Protein AF-A0A929GR03-F1 (afdb_monomer)

pLDDT: mean 84.8, std 13.33, range [41.56, 96.69]

Structure (mmCIF, N/CA/C/O backbone):
data_AF-A0A929GR03-F1
#
_entry.id   AF-A0A929GR03-F1
#
loop_
_atom_site.group_PDB
_atom_site.id
_atom_site.type_symbol
_atom_site.label_atom_id
_atom_site.label_alt_id
_atom_site.label_comp_id
_atom_site.label_asym_id
_atom_site.label_entity_id
_atom_site.label_seq_id
_atom_site.pdbx_PDB_ins_code
_atom_site.Cartn_x
_atom_site.Cartn_y
_atom_site.Cartn_z
_atom_site.occupancy
_atom_site.B_iso_or_equiv
_atom_site.auth_seq_id
_atom_site.auth_comp_id
_atom_site.auth_asym_id
_atom_site.auth_atom_id
_atom_site.pdbx_PDB_model_num
ATOM 1 N N . M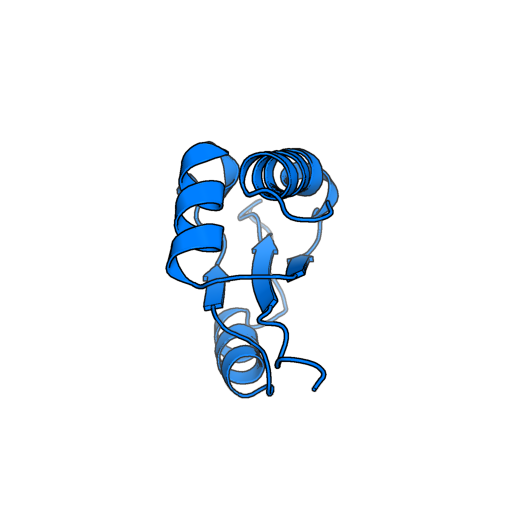ET A 1 1 ? -7.344 -11.919 21.878 1.00 41.56 1 MET A N 1
ATOM 2 C CA . MET A 1 1 ? -7.471 -12.422 20.493 1.00 41.56 1 MET A CA 1
ATOM 3 C C . MET A 1 1 ? -6.639 -11.509 19.609 1.00 41.56 1 MET A C 1
ATOM 5 O O . MET A 1 1 ? -6.957 -10.330 19.534 1.00 41.56 1 MET A O 1
ATOM 9 N N . SER A 1 2 ? -5.524 -11.985 19.050 1.00 49.59 2 SER A N 1
ATOM 10 C CA . SER A 1 2 ? -4.714 -11.165 18.139 1.00 49.59 2 SER A CA 1
ATOM 11 C C . SER A 1 2 ? -5.493 -11.021 16.832 1.00 49.59 2 SER A C 1
ATOM 13 O O . SER A 1 2 ? -5.573 -11.971 16.057 1.00 49.59 2 SER A O 1
ATOM 15 N N . GLY A 1 3 ? -6.177 -9.887 16.655 1.00 60.28 3 GLY A N 1
ATOM 16 C CA . GLY A 1 3 ? -6.919 -9.581 15.435 1.00 60.28 3 GLY A CA 1
ATOM 17 C C . GLY A 1 3 ? -5.990 -9.666 14.226 1.00 60.28 3 GLY A C 1
ATOM 18 O O . GLY A 1 3 ? -4.836 -9.237 14.290 1.00 60.28 3 GLY A O 1
ATOM 19 N N . LYS A 1 4 ? -6.470 -10.274 13.140 1.00 71.00 4 LYS A N 1
ATOM 20 C CA . LYS A 1 4 ? -5.712 -10.440 11.897 1.00 71.00 4 LYS A CA 1
ATOM 21 C C . LYS A 1 4 ? -5.328 -9.054 11.361 1.00 71.00 4 LYS A C 1
ATOM 23 O O . LYS A 1 4 ? -6.172 -8.364 10.806 1.00 71.00 4 LYS A O 1
ATOM 28 N N . ARG A 1 5 ? -4.069 -8.649 11.561 1.00 81.25 5 ARG A N 1
ATOM 29 C CA . ARG A 1 5 ? -3.545 -7.351 11.107 1.00 81.25 5 ARG A CA 1
ATOM 30 C C . ARG A 1 5 ? -3.483 -7.308 9.587 1.00 81.25 5 ARG A C 1
ATOM 32 O O . ARG A 1 5 ? -2.741 -8.105 9.001 1.00 81.25 5 ARG A O 1
ATOM 39 N N . LEU A 1 6 ? -4.217 -6.382 8.978 1.00 94.50 6 LEU A N 1
ATOM 40 C CA . LEU A 1 6 ? -4.264 -6.227 7.526 1.00 94.50 6 LEU A CA 1
ATOM 41 C C . LEU A 1 6 ? -3.068 -5.422 7.021 1.00 94.50 6 LEU A C 1
ATOM 43 O O . LEU A 1 6 ? -2.682 -4.411 7.610 1.00 94.50 6 LEU A O 1
ATOM 47 N N . THR A 1 7 ? -2.478 -5.895 5.931 1.00 96.50 7 THR A N 1
ATOM 48 C CA . THR A 1 7 ? -1.287 -5.312 5.317 1.00 96.50 7 THR A CA 1
ATOM 49 C C . THR A 1 7 ? -1.633 -4.772 3.933 1.00 96.50 7 THR A C 1
ATOM 51 O O . THR A 1 7 ? -2.201 -5.496 3.116 1.00 96.50 7 THR A O 1
ATOM 54 N N . GLY A 1 8 ? -1.282 -3.517 3.664 1.00 95.06 8 GLY A N 1
ATOM 55 C CA . GLY A 1 8 ? -1.239 -2.964 2.310 1.00 95.06 8 GLY A CA 1
ATOM 56 C C . GLY A 1 8 ? 0.149 -3.148 1.701 1.00 95.06 8 GLY A C 1
ATOM 57 O O . GLY A 1 8 ? 1.144 -3.024 2.414 1.00 95.06 8 GLY A O 1
ATOM 58 N N . VAL A 1 9 ? 0.240 -3.439 0.407 1.00 94.44 9 VAL A N 1
ATOM 59 C CA . VAL A 1 9 ? 1.528 -3.552 -0.297 1.00 94.44 9 VAL A CA 1
ATOM 60 C C . VAL A 1 9 ? 1.578 -2.539 -1.427 1.00 94.44 9 VAL A C 1
ATOM 62 O O . VAL A 1 9 ? 0.757 -2.588 -2.338 1.00 94.44 9 VAL A O 1
ATOM 65 N N . TYR A 1 10 ? 2.526 -1.611 -1.363 1.00 92.00 10 TYR A N 1
ATOM 66 C CA . TYR A 1 10 ? 2.776 -0.627 -2.409 1.00 92.00 10 TYR A CA 1
ATOM 67 C C . TYR A 1 10 ? 4.008 -1.040 -3.211 1.00 92.00 10 TYR A C 1
ATOM 69 O O . TYR A 1 10 ? 5.105 -1.129 -2.656 1.00 92.00 10 TYR A O 1
ATOM 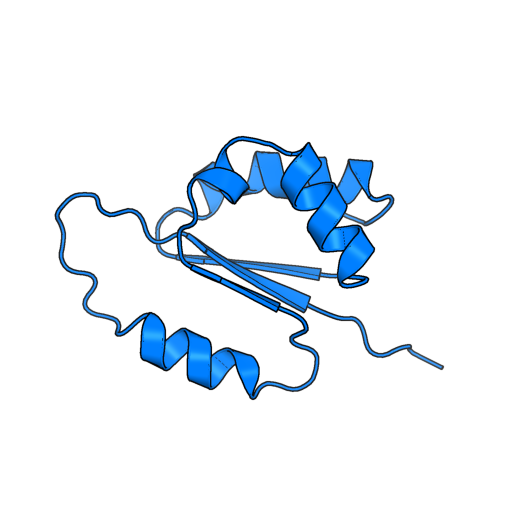77 N N . PHE A 1 11 ? 3.822 -1.278 -4.505 1.00 89.06 11 PHE A N 1
ATOM 78 C CA . PHE A 1 11 ? 4.897 -1.550 -5.448 1.00 89.06 11 PHE A CA 1
ATOM 79 C C . PHE A 1 11 ? 5.431 -0.218 -5.998 1.00 89.06 11 PHE A C 1
ATOM 81 O O 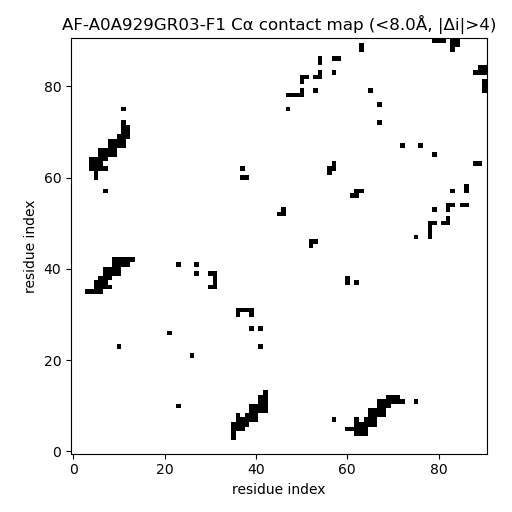. PHE A 1 11 ? 4.828 0.399 -6.877 1.00 89.06 11 PHE A O 1
ATOM 88 N N . ALA A 1 12 ? 6.546 0.240 -5.427 1.00 81.69 12 ALA A N 1
ATOM 89 C CA . ALA A 1 12 ? 7.295 1.449 -5.761 1.00 81.69 12 ALA A CA 1
ATOM 90 C C . ALA A 1 12 ? 8.166 1.235 -7.008 1.00 81.69 12 ALA A C 1
ATOM 92 O O . ALA A 1 12 ? 9.394 1.278 -6.941 1.00 81.69 12 ALA A O 1
ATOM 93 N N . VAL A 1 13 ? 7.515 0.959 -8.135 1.00 76.25 13 VAL A N 1
ATOM 94 C CA . VAL A 1 13 ? 8.175 0.758 -9.426 1.00 76.25 13 VAL A CA 1
ATOM 95 C C . VAL A 1 13 ? 8.089 2.066 -10.201 1.00 76.25 13 VAL A C 1
ATOM 97 O O . VAL A 1 13 ? 6.997 2.551 -10.499 1.00 76.25 13 VAL A O 1
ATOM 100 N N . TYR A 1 14 ? 9.239 2.664 -10.496 1.00 67.94 14 TYR A N 1
ATOM 101 C CA . TYR A 1 14 ? 9.324 3.894 -11.275 1.00 67.94 14 TYR A CA 1
ATOM 102 C C . TYR A 1 14 ? 9.666 3.556 -12.721 1.00 67.94 14 TYR A C 1
ATOM 104 O O . TYR A 1 14 ? 10.646 2.861 -12.977 1.00 67.94 14 TYR A O 1
ATOM 112 N N . SER A 1 15 ? 8.910 4.094 -13.681 1.00 60.12 15 SER A N 1
ATOM 113 C CA . SER A 1 15 ? 9.281 4.012 -15.096 1.00 60.12 15 SER A CA 1
ATOM 114 C C . SER A 1 15 ? 10.429 4.989 -15.380 1.00 60.12 15 SER A C 1
ATOM 116 O O . SER A 1 15 ? 10.236 6.058 -15.958 1.00 60.12 15 SER A O 1
ATOM 118 N N . ASN A 1 16 ? 11.642 4.658 -14.944 1.00 61.53 16 ASN A N 1
ATOM 119 C CA . ASN A 1 16 ? 12.851 5.422 -15.267 1.00 61.53 16 ASN A CA 1
ATOM 120 C C . ASN A 1 16 ? 13.411 5.075 -16.664 1.00 61.53 16 ASN A C 1
ATOM 122 O O . ASN A 1 16 ? 14.540 5.434 -16.984 1.00 61.53 16 ASN A O 1
ATOM 126 N N . GLY A 1 17 ? 12.621 4.388 -17.498 1.00 56.50 17 GLY A N 1
ATOM 127 C CA . GLY A 1 17 ? 13.016 3.936 -18.831 1.00 56.50 17 GLY A CA 1
ATOM 128 C C . GLY A 1 17 ? 13.812 2.630 -18.841 1.00 56.50 17 GLY A C 1
ATOM 129 O O . GLY A 1 17 ? 14.087 2.128 -19.926 1.00 56.50 17 GLY A O 1
ATOM 130 N N . ASN A 1 18 ? 14.144 2.060 -17.677 1.00 60.31 18 ASN A N 1
ATOM 131 C CA . ASN A 1 18 ? 14.667 0.701 -17.592 1.00 60.31 18 ASN A CA 1
ATOM 132 C C . ASN A 1 18 ? 13.508 -0.295 -17.525 1.00 60.31 18 ASN A C 1
ATOM 134 O O . ASN A 1 18 ? 12.541 -0.096 -16.785 1.00 60.31 18 ASN A O 1
ATOM 138 N N . GLU A 1 19 ? 13.610 -1.366 -18.304 1.00 62.31 19 GLU A N 1
ATOM 139 C CA . GLU A 1 19 ? 12.691 -2.493 -18.199 1.00 62.31 19 GLU A CA 1
ATOM 140 C C . GLU A 1 19 ? 12.903 -3.163 -16.838 1.00 62.31 19 GLU A C 1
ATOM 142 O O . GLU A 1 19 ? 14.020 -3.539 -16.479 1.00 62.31 19 GLU A O 1
ATOM 147 N N . CYS A 1 20 ? 11.835 -3.272 -16.048 1.00 68.25 20 CYS A N 1
ATOM 148 C CA . CYS A 1 20 ? 11.871 -4.076 -14.837 1.00 68.25 20 CYS A CA 1
ATOM 149 C C . CYS A 1 20 ? 11.922 -5.546 -15.269 1.00 68.25 20 CYS A C 1
ATOM 151 O O . CYS A 1 20 ? 10.997 -6.025 -15.918 1.00 68.25 20 CYS A O 1
ATOM 153 N N . GLU A 1 21 ? 12.988 -6.265 -14.912 1.00 79.00 21 GLU A N 1
ATOM 154 C CA . GLU A 1 21 ? 13.121 -7.700 -15.221 1.00 79.00 21 GLU A CA 1
ATOM 155 C C . GLU A 1 21 ? 12.074 -8.563 -14.488 1.00 79.00 21 GLU A C 1
ATOM 157 O O . GLU A 1 21 ? 11.900 -9.743 -14.794 1.00 79.00 21 GLU A O 1
ATOM 162 N N . ILE A 1 22 ? 11.376 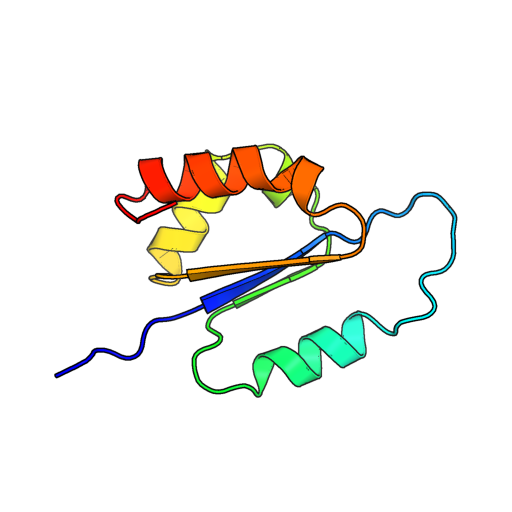-7.983 -13.507 1.00 83.12 22 ILE A N 1
ATOM 163 C CA . ILE A 1 22 ? 10.344 -8.640 -12.711 1.00 83.12 22 ILE A CA 1
ATOM 164 C C . ILE A 1 22 ? 8.972 -8.326 -13.306 1.00 83.12 22 ILE A C 1
ATOM 166 O O . ILE A 1 22 ? 8.598 -7.164 -13.462 1.00 83.12 22 ILE A O 1
ATOM 170 N N . ASP A 1 23 ? 8.178 -9.370 -13.548 1.00 87.69 23 ASP A N 1
ATOM 171 C CA . ASP A 1 23 ? 6.756 -9.230 -13.857 1.00 87.69 23 ASP A CA 1
ATOM 172 C C . ASP A 1 23 ? 5.993 -8.773 -12.600 1.00 87.69 23 ASP A C 1
ATOM 174 O O . ASP A 1 23 ? 5.622 -9.560 -11.720 1.00 87.69 23 ASP A O 1
ATOM 178 N N . ILE A 1 24 ? 5.808 -7.458 -12.494 1.00 86.19 24 ILE A N 1
ATOM 179 C CA . ILE A 1 24 ? 5.145 -6.814 -11.358 1.00 86.19 24 ILE A CA 1
ATOM 180 C C . ILE A 1 24 ? 3.676 -7.225 -11.262 1.00 86.19 24 ILE A C 1
ATOM 182 O O . ILE A 1 24 ? 3.168 -7.399 -10.153 1.00 86.19 24 ILE A O 1
ATOM 186 N N . ASP A 1 25 ? 3.001 -7.437 -12.391 1.00 87.88 25 ASP A N 1
ATOM 187 C CA . ASP A 1 25 ? 1.595 -7.833 -12.401 1.00 87.88 25 ASP A CA 1
ATOM 188 C C . ASP A 1 25 ? 1.433 -9.259 -11.860 1.00 87.88 25 ASP A C 1
ATOM 190 O O . ASP A 1 25 ? 0.590 -9.506 -10.990 1.00 87.88 25 ASP A O 1
ATOM 194 N N . GLN A 1 26 ? 2.305 -10.187 -12.268 1.00 92.50 26 GLN A N 1
ATOM 195 C CA . GLN A 1 26 ? 2.343 -11.534 -11.698 1.00 92.50 26 GLN A CA 1
ATOM 196 C C . GLN A 1 26 ? 2.667 -11.510 -10.196 1.00 92.50 26 GLN A C 1
ATOM 198 O O . GLN A 1 26 ? 2.051 -12.242 -9.412 1.00 92.50 26 GLN A O 1
ATOM 203 N N . LEU A 1 27 ? 3.601 -10.658 -9.766 1.00 91.38 27 LEU A N 1
ATOM 204 C CA . LEU A 1 27 ? 3.957 -10.517 -8.354 1.00 91.38 27 LEU A CA 1
ATOM 205 C C . LEU A 1 27 ? 2.800 -9.944 -7.518 1.00 91.38 27 LEU A C 1
ATOM 207 O O . LEU A 1 27 ? 2.584 -10.377 -6.380 1.00 91.38 27 LEU A O 1
ATOM 211 N N . ILE A 1 28 ? 2.027 -9.009 -8.072 1.00 92.38 28 ILE A N 1
ATOM 212 C CA . ILE A 1 28 ? 0.811 -8.471 -7.451 1.00 92.38 28 ILE A CA 1
ATOM 213 C C . ILE A 1 28 ? -0.229 -9.574 -7.265 1.00 92.38 28 ILE A C 1
ATOM 215 O O . ILE A 1 28 ? -0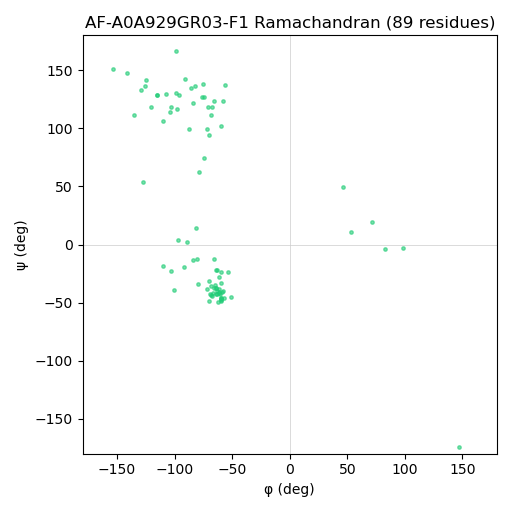.761 -9.726 -6.162 1.00 92.38 28 ILE A O 1
ATOM 219 N N . GLU A 1 29 ? -0.503 -10.360 -8.307 1.00 94.88 29 GLU A N 1
ATOM 220 C CA . GLU A 1 29 ? -1.465 -11.464 -8.235 1.00 94.88 29 GLU A CA 1
ATOM 221 C C . GLU A 1 29 ? -1.053 -12.511 -7.203 1.00 94.88 29 GLU A C 1
ATOM 223 O O . GLU A 1 29 ? -1.871 -12.936 -6.385 1.00 94.88 29 GLU A O 1
ATOM 228 N N . TYR A 1 30 ? 0.233 -12.856 -7.157 1.00 95.69 30 TYR A N 1
ATOM 229 C CA . TYR A 1 30 ? 0.769 -13.718 -6.110 1.00 95.69 30 TYR A CA 1
ATOM 230 C C . TYR A 1 30 ? 0.576 -13.111 -4.709 1.00 95.69 30 TYR A C 1
ATOM 232 O O . TYR A 1 30 ? 0.103 -13.775 -3.786 1.00 95.69 30 TYR A O 1
ATOM 240 N N . THR A 1 31 ? 0.883 -11.823 -4.543 1.00 95.44 31 THR A N 1
ATOM 241 C CA . THR A 1 31 ? 0.793 -11.120 -3.253 1.00 95.44 31 THR A CA 1
ATOM 242 C C . THR A 1 31 ? -0.632 -11.101 -2.705 1.00 95.44 31 THR A C 1
ATOM 244 O O . THR A 1 31 ? -0.832 -11.298 -1.506 1.00 95.44 31 THR A O 1
ATOM 247 N N . LYS A 1 32 ? -1.641 -10.938 -3.569 1.00 94.19 32 LYS A N 1
ATOM 248 C CA . LYS A 1 32 ? -3.062 -10.983 -3.179 1.00 94.19 32 LYS A CA 1
ATOM 249 C C . LYS A 1 32 ? -3.478 -12.321 -2.557 1.00 94.19 32 LYS A C 1
ATOM 251 O O . LYS A 1 32 ? -4.438 -12.358 -1.791 1.00 94.19 32 LYS A O 1
ATOM 256 N N . GLN A 1 33 ? -2.767 -13.410 -2.852 1.00 96.00 33 GLN A N 1
ATOM 257 C CA . GLN A 1 33 ? -3.061 -14.740 -2.308 1.00 96.00 33 GLN A CA 1
ATOM 258 C C . GLN A 1 33 ? -2.509 -14.940 -0.886 1.00 96.00 33 GLN A C 1
ATOM 260 O O . GLN A 1 33 ? -2.890 -15.892 -0.201 1.00 96.00 33 GLN A O 1
ATOM 265 N N . ILE A 1 34 ? -1.635 -14.048 -0.403 1.00 94.94 34 ILE A N 1
ATOM 266 C CA . ILE A 1 34 ? -0.989 -14.180 0.906 1.00 94.94 34 ILE A CA 1
ATOM 267 C C . ILE A 1 34 ? -1.976 -13.818 2.036 1.00 94.94 34 ILE A C 1
ATOM 269 O O . ILE A 1 34 ? -2.530 -12.711 2.063 1.00 94.94 34 ILE A O 1
ATOM 273 N N . PRO A 1 35 ? -2.175 -14.694 3.044 1.00 94.06 35 PRO A N 1
ATOM 274 C CA . PRO A 1 35 ? -3.071 -14.403 4.156 1.00 94.06 35 PRO A CA 1
ATOM 275 C C . PRO A 1 35 ? -2.680 -13.132 4.921 1.00 94.06 35 PRO A C 1
ATOM 277 O O . PRO A 1 35 ? -1.597 -13.035 5.493 1.00 94.06 35 PRO A O 1
ATOM 280 N N . GLY A 1 36 ? -3.616 -12.185 5.014 1.00 93.69 36 GLY A N 1
ATOM 281 C CA . GLY A 1 36 ? -3.412 -10.927 5.740 1.00 93.69 36 GLY A CA 1
ATOM 282 C C . GLY A 1 36 ? -3.036 -9.746 4.849 1.00 93.69 36 GLY A C 1
ATOM 283 O O . GLY A 1 36 ? -2.957 -8.633 5.362 1.00 93.69 36 GLY A O 1
ATOM 284 N N . ILE A 1 37 ? -2.875 -9.952 3.540 1.00 94.94 37 ILE A N 1
ATOM 285 C CA . ILE A 1 37 ? -2.875 -8.853 2.573 1.00 94.94 37 ILE A CA 1
ATOM 286 C C . ILE A 1 37 ? -4.311 -8.360 2.377 1.00 94.94 37 ILE A C 1
ATOM 288 O O . ILE A 1 37 ? -5.223 -9.153 2.152 1.00 94.94 37 ILE A O 1
ATOM 292 N N 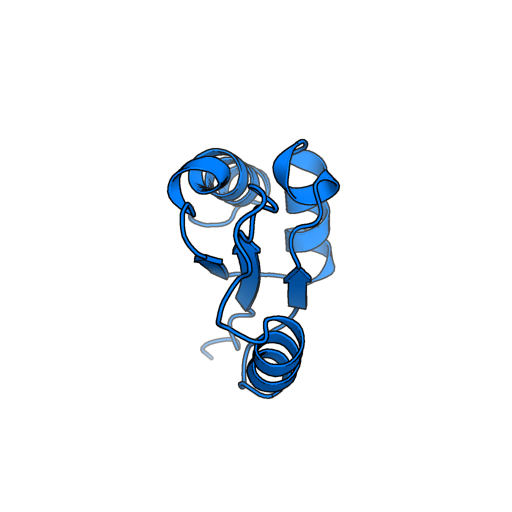. GLY A 1 38 ? -4.512 -7.052 2.536 1.00 91.88 38 GLY A N 1
ATOM 293 C CA . GLY A 1 38 ? -5.806 -6.393 2.346 1.00 91.88 38 GLY A CA 1
ATOM 294 C C . GLY A 1 38 ? -5.923 -5.700 0.990 1.00 91.88 38 GLY A C 1
ATOM 295 O O . GLY A 1 38 ? -6.977 -5.753 0.365 1.00 91.88 38 GLY A O 1
ATOM 296 N N . ILE A 1 39 ? -4.844 -5.061 0.535 1.00 92.62 39 ILE A N 1
ATOM 297 C CA . ILE A 1 39 ? -4.804 -4.315 -0.725 1.00 92.62 39 ILE A CA 1
ATOM 298 C C . ILE A 1 39 ? -3.378 -4.267 -1.280 1.00 92.62 39 ILE A C 1
ATOM 300 O O . ILE A 1 39 ? -2.400 -4.297 -0.530 1.00 92.62 39 ILE A O 1
ATOM 304 N N . THR A 1 40 ? -3.273 -4.183 -2.601 1.00 92.50 40 THR A N 1
ATOM 305 C CA . THR A 1 40 ? -2.025 -3.974 -3.335 1.00 92.50 40 THR A CA 1
ATOM 306 C C . THR A 1 40 ? -2.171 -2.757 -4.237 1.00 92.50 40 THR A C 1
ATOM 308 O O . THR A 1 40 ? -3.214 -2.602 -4.875 1.00 92.50 40 THR A O 1
ATOM 311 N N . TRP A 1 41 ? -1.123 -1.952 -4.358 1.00 89.56 41 TRP A N 1
ATOM 312 C CA . TRP A 1 41 ? -1.079 -0.805 -5.258 1.00 89.56 41 TRP A CA 1
ATOM 313 C C . TRP A 1 41 ? 0.137 -0.898 -6.172 1.00 89.56 41 TRP A C 1
ATOM 315 O O . TRP A 1 41 ? 1.232 -1.197 -5.700 1.00 89.56 41 TRP A O 1
ATOM 325 N N . ASN A 1 42 ? -0.050 -0.611 -7.457 1.00 85.12 42 ASN A N 1
ATOM 326 C CA . ASN A 1 42 ? 1.015 -0.636 -8.454 1.00 85.12 42 ASN A CA 1
ATOM 327 C C . ASN A 1 42 ? 1.337 0.784 -8.909 1.00 85.12 42 ASN A C 1
ATOM 329 O O . ASN A 1 42 ? 0.516 1.362 -9.615 1.00 85.12 42 ASN A O 1
ATOM 333 N N . GLY A 1 43 ? 2.473 1.348 -8.483 1.00 71.81 43 GLY A N 1
ATOM 334 C CA . GLY A 1 43 ? 3.066 2.550 -9.084 1.00 71.81 43 GLY A CA 1
ATOM 335 C C . GLY A 1 43 ? 2.170 3.791 -9.223 1.00 71.81 43 GLY A C 1
ATOM 336 O O . GLY A 1 43 ? 2.555 4.732 -9.911 1.00 71.81 43 GLY A O 1
ATOM 337 N N . ASP A 1 44 ? 0.982 3.825 -8.606 1.00 62.66 44 ASP A N 1
ATOM 338 C CA . ASP A 1 44 ? 0.008 4.889 -8.843 1.00 62.66 44 ASP A CA 1
ATOM 339 C C . ASP A 1 44 ? 0.560 6.200 -8.275 1.00 62.66 44 ASP A C 1
ATOM 341 O O . ASP A 1 44 ? 0.689 6.374 -7.059 1.00 62.66 44 ASP A O 1
ATOM 345 N N . LEU A 1 45 ? 0.894 7.124 -9.178 1.00 57.00 45 LEU A N 1
ATOM 346 C CA . LEU A 1 45 ? 1.377 8.472 -8.876 1.00 57.00 45 LEU A CA 1
ATOM 347 C C . LEU A 1 45 ? 0.433 9.229 -7.930 1.00 57.00 45 LEU A C 1
ATOM 349 O O . LEU A 1 45 ? 0.864 10.135 -7.221 1.00 57.00 45 LEU A O 1
ATOM 353 N N . LYS A 1 46 ? -0.853 8.863 -7.868 1.00 55.31 46 LYS A N 1
ATOM 354 C CA . LYS A 1 46 ? -1.794 9.473 -6.921 1.00 55.31 46 LYS A CA 1
ATOM 355 C C . LYS A 1 46 ? -1.488 9.108 -5.468 1.00 55.31 46 LYS A C 1
ATOM 357 O O . LYS A 1 46 ? -1.624 9.970 -4.602 1.00 55.31 46 LYS A O 1
ATOM 362 N N . LEU A 1 47 ? -1.019 7.884 -5.197 1.00 57.78 47 LEU A N 1
ATOM 363 C CA . LEU A 1 47 ? -0.611 7.458 -3.850 1.00 57.78 47 LEU A CA 1
ATOM 364 C C . LEU A 1 47 ? 0.674 8.141 -3.393 1.00 57.78 47 LEU A C 1
ATOM 366 O O . LEU A 1 47 ? 0.845 8.376 -2.204 1.00 57.78 47 LEU A O 1
ATOM 370 N N . THR A 1 48 ? 1.583 8.471 -4.309 1.00 61.47 48 THR A N 1
ATOM 371 C CA . THR A 1 48 ? 2.898 9.023 -3.948 1.00 61.47 48 THR A CA 1
ATOM 372 C C . THR A 1 48 ? 2.899 10.527 -3.721 1.00 61.47 48 THR A C 1
ATOM 374 O O . THR A 1 48 ? 3.855 11.045 -3.147 1.00 61.47 48 THR A O 1
ATOM 377 N N . LEU A 1 49 ? 1.840 11.235 -4.124 1.00 65.44 49 LEU A N 1
ATOM 378 C CA . LEU A 1 49 ? 1.800 12.698 -4.078 1.00 65.44 49 LEU A CA 1
ATOM 379 C C . LEU A 1 49 ? 0.967 13.269 -2.927 1.00 65.44 49 LEU A C 1
ATOM 381 O O . LEU A 1 49 ? 1.189 14.416 -2.538 1.00 65.44 49 LEU A O 1
ATOM 385 N N . GLN A 1 50 ? 0.018 12.510 -2.369 1.00 81.12 50 GLN A N 1
ATOM 386 C CA . GLN A 1 50 ? -0.926 13.042 -1.382 1.00 81.12 50 GLN A CA 1
ATOM 387 C C . GLN A 1 50 ? -1.105 12.099 -0.193 1.00 81.12 50 GLN A C 1
ATOM 389 O O . GLN A 1 5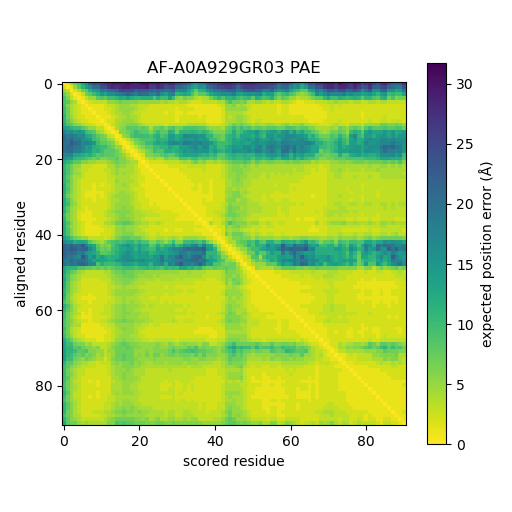0 ? -1.706 11.034 -0.302 1.00 81.12 50 GLN A O 1
ATOM 394 N N . ALA A 1 51 ? -0.624 12.530 0.977 1.00 86.69 51 ALA A N 1
ATOM 395 C CA . ALA A 1 51 ? -0.748 11.762 2.214 1.00 86.69 51 ALA A CA 1
ATOM 396 C C . ALA A 1 51 ? -2.216 11.498 2.584 1.00 86.69 51 ALA A C 1
ATOM 398 O O . ALA A 1 51 ? -2.519 10.431 3.107 1.00 86.69 51 ALA A O 1
ATOM 399 N N . ASP A 1 52 ? -3.119 12.432 2.276 1.00 90.44 52 ASP A N 1
ATOM 400 C CA . ASP A 1 52 ? -4.546 12.317 2.596 1.00 90.44 52 ASP A CA 1
ATOM 401 C C . ASP A 1 52 ? -5.207 11.148 1.855 1.00 90.44 52 ASP A C 1
ATOM 403 O O . ASP A 1 52 ? -5.979 10.400 2.448 1.00 90.44 52 ASP A O 1
ATOM 407 N N . PHE A 1 53 ? -4.815 10.898 0.601 1.00 88.62 53 PHE A N 1
ATOM 408 C CA . PHE A 1 53 ? -5.295 9.733 -0.142 1.00 88.62 53 P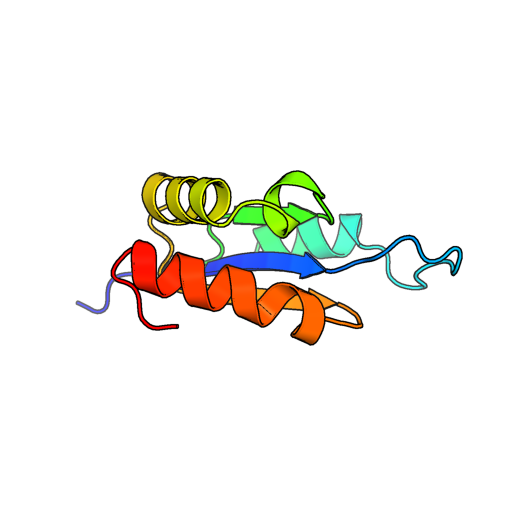HE A CA 1
ATOM 409 C C . PHE A 1 53 ? -4.837 8.419 0.510 1.00 88.62 53 PHE A C 1
ATOM 411 O O . PHE A 1 53 ? -5.628 7.492 0.676 1.00 88.62 53 PHE A O 1
ATOM 418 N N . ILE A 1 54 ? -3.572 8.344 0.944 1.00 90.94 54 ILE A N 1
ATOM 419 C CA . ILE A 1 54 ? -3.053 7.171 1.665 1.00 90.94 54 ILE A CA 1
ATOM 420 C C . ILE A 1 54 ? -3.804 6.987 2.995 1.00 90.94 54 ILE A C 1
ATOM 422 O O . ILE A 1 54 ? -4.123 5.861 3.368 1.00 90.94 54 ILE A O 1
ATOM 426 N N . VAL A 1 55 ? -4.112 8.076 3.710 1.00 94.62 55 VAL A N 1
ATOM 427 C CA . VAL A 1 55 ? -4.898 8.044 4.956 1.00 94.62 55 VAL A CA 1
ATOM 428 C C . VAL A 1 55 ? -6.288 7.460 4.716 1.00 94.62 55 VAL A C 1
ATOM 430 O O . VAL A 1 55 ? -6.734 6.602 5.483 1.00 94.62 55 VAL A O 1
ATOM 433 N N . ASP A 1 56 ? -6.965 7.895 3.656 1.00 92.94 56 ASP A N 1
ATOM 434 C CA . ASP A 1 56 ? -8.289 7.388 3.301 1.00 92.94 56 ASP A CA 1
ATOM 435 C C . ASP A 1 56 ? -8.239 5.897 2.967 1.00 92.94 56 ASP A C 1
ATOM 437 O O . ASP A 1 56 ? -9.066 5.133 3.465 1.00 92.94 56 ASP A O 1
ATOM 441 N N . GLU A 1 57 ? -7.227 5.449 2.225 1.00 91.94 57 GLU A N 1
ATOM 442 C CA . GLU A 1 57 ? -7.038 4.032 1.909 1.00 91.94 57 GLU A CA 1
ATOM 443 C C . GLU A 1 57 ? -6.699 3.195 3.157 1.00 91.94 57 GLU A C 1
ATOM 445 O O . GLU A 1 57 ? -7.279 2.122 3.350 1.00 91.94 57 GLU A O 1
ATOM 450 N N . ILE A 1 58 ? -5.842 3.694 4.060 1.00 94.06 58 ILE A N 1
ATOM 451 C CA . ILE A 1 58 ? -5.549 3.044 5.351 1.00 94.06 58 ILE A CA 1
ATOM 452 C C . ILE A 1 58 ? -6.836 2.852 6.154 1.00 94.06 58 ILE A C 1
ATOM 454 O O . ILE A 1 58 ? -7.072 1.767 6.689 1.00 94.06 58 ILE A O 1
ATOM 458 N N . LYS A 1 59 ? -7.679 3.885 6.241 1.00 94.12 59 LYS A N 1
ATOM 459 C CA . LYS A 1 59 ? -8.932 3.837 7.006 1.00 94.12 59 LYS A CA 1
ATOM 460 C C . LYS A 1 59 ? -9.964 2.931 6.344 1.00 94.12 59 LYS A C 1
ATOM 462 O O . LYS A 1 59 ? -10.517 2.056 7.006 1.00 94.12 59 LYS A O 1
ATOM 467 N N . LYS A 1 60 ? -10.186 3.103 5.042 1.00 93.50 60 LYS A N 1
ATOM 468 C CA . LYS A 1 60 ? -11.150 2.343 4.235 1.00 93.50 60 LYS A CA 1
ATOM 469 C C . LYS A 1 60 ? -10.876 0.844 4.265 1.00 93.50 60 LYS A C 1
ATOM 471 O O . LYS A 1 60 ? -11.812 0.058 4.371 1.00 93.50 60 LYS A O 1
ATOM 476 N N . HIS A 1 61 ? -9.605 0.452 4.208 1.00 92.50 61 HIS A N 1
ATOM 477 C CA . HIS A 1 61 ? -9.193 -0.952 4.227 1.00 92.50 61 HIS A CA 1
ATOM 478 C C . HIS A 1 61 ? -8.772 -1.450 5.620 1.00 92.50 61 HIS A C 1
ATOM 480 O O . HIS A 1 61 ? -8.354 -2.599 5.754 1.00 92.50 61 HIS A O 1
ATOM 486 N N . ASN A 1 62 ? -8.901 -0.610 6.655 1.00 93.62 62 ASN A N 1
ATOM 487 C CA . ASN A 1 62 ? -8.483 -0.881 8.032 1.00 93.62 62 ASN A CA 1
ATOM 488 C C . ASN A 1 62 ? -7.067 -1.484 8.119 1.00 93.62 62 ASN A C 1
ATOM 490 O O . ASN A 1 62 ? -6.840 -2.518 8.751 1.00 93.62 62 ASN A O 1
ATOM 494 N N . LEU A 1 63 ? -6.115 -0.855 7.432 1.00 94.75 63 LEU A N 1
ATOM 495 C CA . LEU A 1 63 ? -4.742 -1.340 7.352 1.00 94.75 63 LEU A CA 1
ATOM 496 C C . LEU A 1 63 ? -3.992 -1.067 8.654 1.00 94.75 63 LEU A C 1
ATOM 498 O O . LEU A 1 63 ? -4.078 0.015 9.231 1.00 94.75 63 LEU A O 1
ATOM 502 N N . ASP A 1 64 ? -3.212 -2.047 9.094 1.00 94.94 64 ASP A N 1
ATOM 503 C CA . ASP A 1 64 ? -2.344 -1.949 10.271 1.00 94.94 64 ASP A CA 1
ATOM 504 C C . ASP A 1 64 ? -0.862 -1.933 9.905 1.00 94.94 64 ASP A C 1
ATOM 506 O O . ASP A 1 64 ? -0.018 -1.588 10.732 1.00 94.94 64 ASP A O 1
ATOM 510 N N . ARG A 1 65 ? -0.534 -2.374 8.690 1.00 95.50 65 ARG A N 1
ATOM 511 C CA . ARG A 1 65 ? 0.829 -2.488 8.182 1.00 95.50 65 ARG A CA 1
ATOM 512 C C . ARG A 1 65 ? 0.868 -2.078 6.724 1.00 95.50 65 ARG A C 1
ATOM 514 O O . ARG A 1 65 ? -0.077 -2.333 5.981 1.00 95.50 65 ARG A O 1
ATOM 521 N N . ILE A 1 66 ? 1.991 -1.506 6.316 1.00 94.62 66 ILE A N 1
ATOM 522 C CA . ILE A 1 66 ? 2.273 -1.216 4.917 1.00 94.62 66 ILE A CA 1
ATOM 523 C C . ILE A 1 66 ? 3.647 -1.781 4.583 1.00 94.62 66 ILE A C 1
ATOM 525 O O . ILE A 1 66 ? 4.598 -1.604 5.342 1.00 94.62 66 ILE A O 1
ATOM 529 N N . VAL A 1 67 ? 3.735 -2.482 3.458 1.00 94.69 67 VAL A N 1
ATOM 530 C CA . VAL A 1 67 ? 4.988 -2.934 2.857 1.00 94.69 67 VAL A CA 1
ATOM 531 C C . VAL A 1 67 ? 5.239 -2.086 1.619 1.00 94.69 67 VAL A C 1
ATOM 533 O O . VAL A 1 67 ? 4.357 -1.947 0.777 1.00 94.69 67 VAL A O 1
ATOM 536 N N . LEU A 1 68 ? 6.440 -1.524 1.522 1.00 91.88 68 LEU A N 1
ATOM 537 C CA . LEU A 1 68 ? 6.917 -0.802 0.347 1.00 91.88 68 LEU A CA 1
ATOM 538 C C . LEU A 1 68 ? 7.890 -1.730 -0.382 1.00 91.88 68 LEU A C 1
ATOM 540 O O . LEU A 1 68 ? 8.930 -2.073 0.178 1.00 91.88 68 LEU A O 1
ATOM 544 N N . ALA A 1 69 ? 7.533 -2.172 -1.583 1.00 89.25 69 ALA A N 1
ATOM 545 C CA . ALA A 1 69 ? 8.313 -3.103 -2.392 1.00 89.25 69 ALA A CA 1
ATOM 546 C C . ALA A 1 69 ? 8.773 -2.409 -3.676 1.00 89.25 69 ALA A C 1
ATOM 548 O O . ALA A 1 69 ? 7.952 -1.818 -4.362 1.00 89.25 69 ALA A O 1
ATOM 549 N N . GLY A 1 70 ? 10.057 -2.462 -4.012 1.00 82.12 70 GLY A N 1
ATOM 550 C CA . GLY A 1 70 ? 10.604 -1.818 -5.208 1.00 82.12 70 GLY A CA 1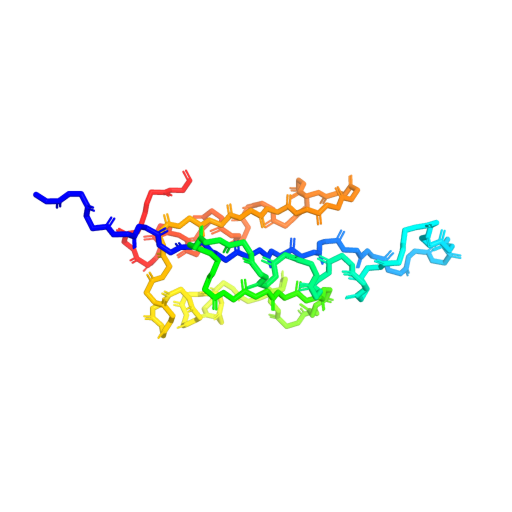
ATOM 551 C C . GLY A 1 70 ? 12.031 -1.340 -4.983 1.00 82.12 70 GLY A C 1
ATOM 552 O O . GLY A 1 70 ? 12.609 -1.597 -3.924 1.00 82.12 70 GLY A O 1
ATOM 553 N N . ASP A 1 71 ? 12.570 -0.631 -5.969 1.00 76.06 71 ASP A N 1
ATOM 554 C CA . ASP A 1 71 ? 13.992 -0.272 -6.012 1.00 76.06 71 ASP A CA 1
ATOM 555 C C . ASP A 1 71 ? 14.317 0.925 -5.113 1.00 76.06 71 ASP A C 1
ATOM 557 O O . ASP A 1 71 ? 15.371 0.985 -4.480 1.00 76.06 71 ASP A O 1
ATOM 561 N N . GLU A 1 72 ? 13.374 1.864 -4.992 1.00 77.00 72 GLU A N 1
ATOM 562 C CA . GLU A 1 72 ? 13.575 3.118 -4.261 1.00 77.00 72 GLU A CA 1
ATOM 563 C C . GLU A 1 72 ? 12.472 3.380 -3.215 1.00 77.00 72 GLU A C 1
ATOM 565 O O . GLU A 1 72 ? 11.873 4.461 -3.173 1.00 77.00 72 GLU A O 1
ATOM 570 N N . PRO A 1 73 ? 12.196 2.437 -2.288 1.00 80.50 73 PRO A N 1
ATOM 571 C CA . PRO A 1 73 ? 11.133 2.598 -1.294 1.00 80.50 73 PRO A CA 1
ATOM 572 C C . PRO A 1 73 ? 11.407 3.773 -0.345 1.00 80.50 73 PRO A C 1
ATOM 574 O O . PRO A 1 73 ? 10.481 4.324 0.248 1.00 80.50 73 PRO A O 1
ATOM 577 N N . GLY A 1 74 ? 12.672 4.187 -0.213 1.00 83.56 74 GLY A N 1
ATOM 578 C CA . GLY A 1 74 ? 13.080 5.347 0.576 1.00 83.56 74 GLY A CA 1
ATOM 579 C C . GLY A 1 74 ? 12.479 6.667 0.090 1.00 83.56 74 GLY A C 1
ATOM 580 O O . GLY A 1 74 ? 12.249 7.544 0.918 1.00 83.56 74 GLY A O 1
ATOM 581 N N . ILE A 1 75 ? 12.164 6.794 -1.204 1.00 83.62 75 ILE A N 1
ATOM 582 C CA . ILE A 1 75 ? 11.554 8.009 -1.766 1.00 83.62 75 ILE A CA 1
ATOM 583 C C . ILE A 1 75 ? 10.120 8.177 -1.257 1.00 83.62 75 ILE A C 1
ATOM 585 O O . ILE A 1 75 ? 9.718 9.272 -0.868 1.00 83.62 75 ILE A O 1
ATOM 589 N N . VAL A 1 76 ? 9.354 7.084 -1.203 1.00 86.69 76 VAL A N 1
ATOM 590 C CA . VAL A 1 76 ? 7.939 7.111 -0.793 1.00 86.69 76 VAL A CA 1
ATOM 591 C C . VAL A 1 76 ? 7.743 6.867 0.701 1.00 86.69 76 VAL A C 1
ATOM 593 O O . VAL A 1 76 ? 6.718 7.247 1.262 1.00 86.69 76 VAL A O 1
ATOM 596 N N . LYS A 1 77 ? 8.719 6.282 1.401 1.00 91.00 77 LYS A N 1
ATOM 597 C CA . LYS A 1 77 ? 8.598 5.991 2.836 1.00 91.00 77 LYS A CA 1
ATOM 598 C C . LYS A 1 77 ? 8.147 7.197 3.677 1.00 91.00 77 LYS A C 1
ATOM 600 O O . LYS A 1 77 ? 7.238 7.007 4.484 1.00 91.00 77 LYS A O 1
ATOM 605 N N . PRO A 1 78 ? 8.679 8.425 3.503 1.00 92.69 78 PRO A N 1
ATOM 606 C CA . PRO A 1 78 ? 8.256 9.568 4.309 1.00 92.69 78 PRO A CA 1
ATOM 607 C C . PRO A 1 78 ? 6.757 9.880 4.210 1.00 92.69 78 PRO A C 1
ATOM 609 O O . PRO A 1 78 ? 6.130 10.169 5.231 1.00 92.69 78 PRO A O 1
ATOM 612 N N . ILE A 1 79 ? 6.159 9.793 3.012 1.00 91.50 79 ILE A N 1
ATOM 613 C CA . ILE A 1 79 ? 4.732 10.095 2.832 1.00 91.50 79 ILE A CA 1
ATOM 614 C C . ILE A 1 79 ? 3.847 8.998 3.436 1.00 91.50 79 ILE A C 1
ATOM 616 O O . ILE A 1 79 ? 2.863 9.312 4.108 1.00 91.50 79 ILE A O 1
ATOM 620 N N . PHE A 1 80 ? 4.247 7.730 3.308 1.00 93.31 80 PHE A N 1
ATOM 621 C CA . PHE A 1 80 ? 3.549 6.603 3.930 1.00 93.31 80 PHE A CA 1
ATOM 622 C C . PHE A 1 80 ? 3.660 6.624 5.459 1.00 93.31 80 PHE A C 1
ATOM 624 O O . PHE A 1 80 ? 2.648 6.468 6.139 1.00 93.31 80 PHE A O 1
ATOM 631 N N . SER A 1 81 ? 4.841 6.894 6.023 1.00 95.12 81 SER A N 1
ATOM 632 C CA . SER A 1 81 ? 5.004 7.053 7.475 1.00 95.12 81 SER A CA 1
ATOM 633 C C . SER A 1 81 ? 4.165 8.222 8.004 1.00 95.12 81 SER A C 1
ATOM 635 O O . SER A 1 81 ? 3.487 8.079 9.021 1.00 95.12 81 SER A O 1
ATOM 637 N N . LYS A 1 82 ? 4.119 9.359 7.292 1.00 95.00 82 LYS A N 1
ATOM 638 C CA . LYS A 1 82 ? 3.227 10.476 7.643 1.00 95.00 82 LYS A CA 1
ATOM 639 C C . LYS A 1 82 ? 1.755 10.049 7.629 1.00 95.00 82 LYS A C 1
ATOM 641 O O . LYS A 1 82 ? 1.032 10.345 8.577 1.00 95.00 82 LYS A O 1
ATOM 646 N N . ALA A 1 83 ? 1.313 9.341 6.591 1.00 94.75 83 ALA A N 1
ATOM 647 C CA . ALA A 1 83 ? -0.062 8.860 6.480 1.00 94.75 83 ALA A CA 1
ATOM 648 C C . ALA A 1 83 ? -0.433 7.846 7.577 1.00 94.75 83 ALA A C 1
ATOM 650 O O . ALA A 1 83 ? -1.542 7.901 8.110 1.00 94.75 83 ALA A O 1
ATOM 651 N N . MET A 1 84 ? 0.497 6.971 7.976 1.00 95.44 84 MET A N 1
ATOM 652 C CA . MET A 1 84 ? 0.310 6.056 9.108 1.00 95.44 84 MET A CA 1
ATOM 653 C C . MET A 1 84 ? 0.055 6.830 10.405 1.00 95.44 84 MET A C 1
ATOM 655 O O . MET A 1 84 ? -0.940 6.561 11.079 1.00 95.44 84 MET A O 1
ATOM 659 N N . VAL A 1 85 ? 0.866 7.854 10.701 1.00 96.69 85 VAL A N 1
ATOM 660 C CA . VAL A 1 85 ? 0.659 8.727 11.873 1.00 96.69 85 VAL A CA 1
ATOM 661 C C . VAL A 1 85 ? -0.696 9.436 11.810 1.00 96.69 85 VAL A C 1
ATOM 663 O O . VAL A 1 85 ? -1.454 9.393 12.777 1.00 96.69 85 VAL A O 1
ATOM 666 N N . LEU A 1 86 ? -1.042 10.046 10.670 1.00 96.25 86 LEU A N 1
ATOM 667 C CA . LEU A 1 86 ? -2.323 10.748 10.483 1.00 96.25 86 LEU A CA 1
ATOM 668 C C . LEU A 1 86 ? -3.544 9.815 10.575 1.00 96.25 86 LEU A C 1
ATOM 670 O O . LEU A 1 86 ? -4.652 10.258 10.877 1.00 96.25 86 LEU A O 1
ATOM 674 N N . SER A 1 87 ? -3.342 8.518 10.349 1.00 95.50 87 SER A N 1
ATOM 675 C CA . SER A 1 87 ? -4.366 7.481 10.495 1.00 95.50 87 SER A CA 1
ATOM 676 C C . SER A 1 87 ? -4.433 6.887 11.907 1.00 95.50 87 SER A C 1
ATOM 678 O O . SER A 1 87 ? -5.212 5.962 12.138 1.00 95.50 87 SER A O 1
ATOM 680 N N . GLY A 1 88 ? -3.623 7.379 12.853 1.00 95.56 88 GLY A N 1
ATOM 681 C CA . GLY A 1 88 ? -3.533 6.842 14.214 1.00 95.56 88 GLY A CA 1
ATOM 682 C C . GLY A 1 88 ? -2.838 5.478 14.299 1.00 95.56 88 GLY A C 1
ATOM 683 O O . GLY A 1 88 ? -3.033 4.745 15.267 1.00 95.56 88 GLY A O 1
ATOM 684 N N . LYS A 1 89 ? -2.059 5.110 13.277 1.00 94.00 89 LYS A N 1
ATOM 685 C CA . LYS A 1 89 ? -1.268 3.876 13.219 1.00 94.00 89 LYS A CA 1
ATOM 686 C C . LYS A 1 89 ? 0.190 4.161 13.599 1.00 94.00 89 LYS A C 1
ATOM 688 O O . LYS A 1 89 ? 0.619 5.310 13.674 1.00 94.00 89 LYS A O 1
ATOM 693 N N . ASN A 1 90 ? 0.953 3.099 13.849 1.00 93.44 90 ASN A N 1
ATOM 694 C CA . ASN A 1 90 ? 2.385 3.201 14.128 1.00 93.44 90 ASN A CA 1
ATOM 695 C C . ASN A 1 90 ? 3.174 3.267 12.800 1.00 93.44 90 ASN A C 1
ATOM 697 O O . ASN A 1 90 ? 2.982 2.355 11.989 1.00 93.44 90 ASN A O 1
ATOM 701 N N . PRO A 1 91 ? 3.974 4.322 12.548 1.00 89.06 91 PRO A N 1
ATOM 702 C CA . PRO A 1 91 ? 4.745 4.484 11.311 1.00 89.06 91 PRO A CA 1
ATOM 703 C C . PRO A 1 91 ? 5.941 3.541 11.143 1.00 89.06 91 PRO A C 1
ATOM 705 O O . PRO A 1 91 ? 6.472 3.024 12.151 1.00 89.06 91 PRO A O 1
#

Secondary structure (DSSP, 8-state):
-----EEEEEEE---SSSPPSS-HHHHHHHHHTSTTEEEEEES-HHHHH-HHHHHHHHHHTTEEEEEEEES-HHHHHHHHHHHHHHTTS--

Sequence (91 aa):
MSGKRLTGVYFAVYSNGNECEIDIDQLIEYTKQIPGIGITWNGDLKLTLQADFIVDEIKKHNLDRIVLAGDEPGIVKPIFSKAMVLSGKNP

Solvent-accessible surface area (backbone atoms only — not comparable to full-atom values): 5374 Å² total; per-residue (Å²): 130,88,70,86,64,20,26,33,37,40,35,44,60,73,87,80,80,63,83,70,93,63,64,60,68,62,51,49,59,56,50,66,70,41,91,47,50,68,47,76,46,72,51,52,66,68,62,75,73,32,44,67,57,42,25,51,50,34,60,76,61,57,45,67,43,77,46,71,42,57,90,54,36,75,76,51,43,63,48,53,36,50,16,27,48,78,61,75,44,80,99

Foldseek 3Di:
DPPLAAEEEEEQEDPPVDDDPDPVVVVLVVQVPDRRHQYYHYNPPVLQPDLVVLLCVCVVSVHQYYHYHYDCSVSRVVSNCVSCVVNVHHD

Nearest PDB structures (foldseek):
  4onj-assembly1_A  TM=4.994E-01  e=9.551E-02  Nicotiana tabacum
  5bp4-assembly7_M  TM=4.941E-01  e=6.809E-01  Mycolicibacterium smegmatis MC2 155
  5bp4-assembly3_F  TM=4.944E-01  e=6.809E-01  Mycolicibacterium smegmatis MC2 155
  5bp4-assembly4_H  TM=4.750E-01  e=1.171E+00  Mycolicibacterium smegmatis MC2 155

Mean predicted aligned error: 5.53 Å

Radius of gyration: 13.21 Å; Cα contacts (8 Å, |Δi|>4): 122; chains: 1; bounding box: 26×28×39 Å